Protein AF-U9T4Z1-F1 (afdb_monomer_lite)

Secondary structure (DSSP, 8-state):
-THHHHHHHHHHHHHHH-TTSSPP-TTTGGG-HHHHHHTT---HHHHHHHHHHH--HHHHHHHHHHHHHHHHHHIIIIIHHHHHHHHHHHHHHTT--HHHHHHHHHHHHHHHHHHHHTT-------------------

Structure (mmCIF, N/CA/C/O backbone):
data_AF-U9T4Z1-F1
#
_entry.id   AF-U9T4Z1-F1
#
loop_
_atom_site.group_PDB
_atom_site.id
_atom_site.type_symbol
_atom_site.label_atom_id
_atom_site.label_alt_id
_atom_site.label_comp_id
_atom_site.label_asym_id
_atom_site.label_entity_id
_atom_site.label_seq_id
_atom_site.pdbx_PDB_ins_code
_atom_site.Cartn_x
_atom_site.Cartn_y
_atom_site.Cartn_z
_atom_site.occupancy
_atom_site.B_iso_or_equiv
_atom_site.auth_seq_id
_atom_site.auth_comp_id
_atom_site.auth_asym_id
_atom_site.auth_atom_id
_atom_site.pdbx_PDB_model_num
ATOM 1 N N . MET A 1 1 ? -3.291 3.513 -35.551 1.00 51.69 1 MET A N 1
ATOM 2 C CA . MET A 1 1 ? -3.258 4.066 -34.171 1.00 51.69 1 MET A CA 1
ATOM 3 C C . MET A 1 1 ? -2.755 3.012 -33.168 1.00 51.69 1 MET A C 1
ATOM 5 O O . MET A 1 1 ? -3.317 2.828 -32.093 1.00 51.69 1 MET A O 1
ATOM 9 N N . ASP A 1 2 ? -1.681 2.295 -33.492 1.00 58.81 2 ASP A N 1
ATOM 10 C CA . ASP A 1 2 ? -1.652 0.857 -33.157 1.00 58.81 2 ASP A CA 1
ATOM 11 C C . ASP A 1 2 ? -0.730 0.538 -31.968 1.00 58.81 2 ASP A C 1
ATOM 13 O O . ASP A 1 2 ? -0.949 -0.421 -31.227 1.00 58.81 2 ASP A O 1
ATOM 17 N N . ASN A 1 3 ? 0.219 1.439 -31.690 1.00 61.00 3 ASN A N 1
ATOM 18 C CA . ASN A 1 3 ? 1.146 1.357 -30.559 1.00 61.00 3 ASN A CA 1
ATOM 19 C C . ASN A 1 3 ? 0.438 1.309 -29.190 1.00 61.00 3 ASN A C 1
ATOM 21 O O . ASN A 1 3 ? 0.958 0.692 -28.266 1.00 61.00 3 ASN A O 1
ATOM 25 N N . SER A 1 4 ? -0.748 1.922 -29.055 1.00 63.00 4 SER A N 1
ATOM 26 C CA . SER A 1 4 ? -1.521 1.938 -27.796 1.00 63.00 4 SER A CA 1
ATOM 27 C C . SER A 1 4 ? -2.205 0.595 -27.494 1.00 63.00 4 SER A C 1
ATOM 29 O O . SER A 1 4 ? -2.315 0.180 -26.341 1.00 63.00 4 SER A O 1
ATOM 31 N N . LEU A 1 5 ? -2.627 -0.135 -28.533 1.00 66.81 5 LEU A N 1
ATOM 32 C CA . LEU A 1 5 ? -3.163 -1.491 -28.377 1.00 66.81 5 LEU A CA 1
ATOM 33 C C . LEU A 1 5 ? -2.042 -2.495 -28.091 1.00 66.81 5 LEU A C 1
ATOM 35 O O . LEU A 1 5 ? -2.214 -3.391 -27.266 1.00 66.81 5 LEU A O 1
ATOM 39 N N . HIS A 1 6 ? -0.878 -2.316 -28.720 1.00 73.25 6 HIS A N 1
ATOM 40 C CA . HIS A 1 6 ? 0.282 -3.171 -28.490 1.00 73.25 6 HIS A CA 1
ATOM 41 C C . HIS A 1 6 ? 0.860 -3.013 -27.071 1.00 73.25 6 HIS A C 1
ATOM 43 O O . HIS A 1 6 ? 1.122 -4.014 -26.404 1.00 73.25 6 HIS A O 1
ATOM 49 N N . SER A 1 7 ? 0.983 -1.781 -26.560 1.00 71.44 7 SER A N 1
ATOM 50 C CA . SER A 1 7 ? 1.410 -1.541 -25.173 1.00 71.44 7 SER A CA 1
ATOM 51 C C . SER A 1 7 ? 0.390 -2.061 -24.152 1.00 71.44 7 SER A C 1
ATOM 53 O O . SER A 1 7 ? 0.782 -2.681 -23.168 1.00 71.44 7 SER A O 1
ATOM 55 N N . SER A 1 8 ? -0.912 -1.900 -24.414 1.00 76.44 8 SER A N 1
ATOM 56 C CA . SER A 1 8 ? -2.000 -2.491 -23.618 1.00 76.44 8 SER A CA 1
ATOM 57 C C . SER A 1 8 ? -1.893 -4.021 -23.515 1.00 76.44 8 SER A C 1
ATOM 59 O O . SER A 1 8 ? -1.989 -4.578 -22.420 1.00 76.44 8 SER A O 1
ATOM 61 N N . LEU A 1 9 ? -1.623 -4.706 -24.633 1.00 78.94 9 LEU A N 1
ATOM 62 C CA . LEU A 1 9 ? -1.412 -6.158 -24.666 1.00 78.94 9 LEU A CA 1
ATOM 63 C C . LEU A 1 9 ? -0.146 -6.591 -23.915 1.00 78.94 9 LEU A C 1
ATOM 65 O O . LEU 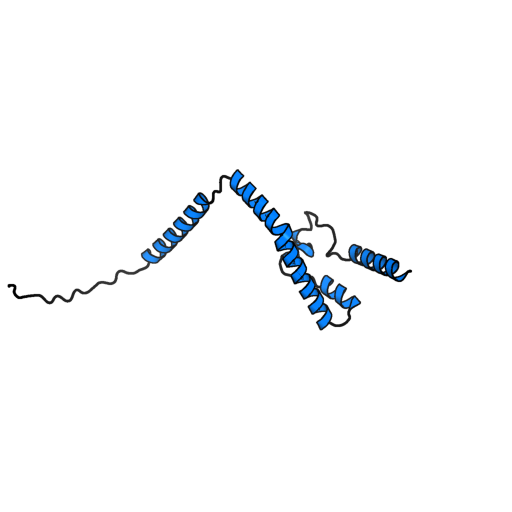A 1 9 ? -0.203 -7.555 -23.155 1.00 78.94 9 LEU A O 1
ATOM 69 N N . LEU A 1 10 ? 0.968 -5.870 -24.073 1.00 79.31 10 LEU A N 1
ATOM 70 C CA . LEU A 1 10 ? 2.202 -6.127 -23.319 1.00 79.31 10 LEU A CA 1
ATOM 71 C C . LEU A 1 10 ? 1.999 -5.958 -21.808 1.00 79.31 10 LEU A C 1
ATOM 73 O O . LEU A 1 10 ? 2.443 -6.806 -21.038 1.00 79.31 10 LEU A O 1
ATOM 77 N N . VAL A 1 11 ? 1.288 -4.910 -21.382 1.00 77.31 11 VAL A N 1
ATOM 78 C CA . VAL A 1 11 ? 0.970 -4.671 -19.965 1.00 77.31 11 VAL A CA 1
ATOM 79 C C . VAL A 1 11 ? 0.067 -5.773 -19.408 1.00 77.31 11 VAL A C 1
ATOM 81 O O . VAL A 1 11 ? 0.357 -6.288 -18.333 1.00 77.31 11 VAL A O 1
ATOM 84 N N . LYS A 1 12 ? -0.977 -6.199 -20.134 1.00 79.50 12 LYS A N 1
ATOM 85 C CA . LYS A 1 12 ? -1.820 -7.336 -19.717 1.00 79.50 12 LYS A CA 1
ATOM 86 C C . LYS A 1 12 ? -1.029 -8.639 -19.603 1.00 79.50 12 LYS A C 1
ATOM 88 O O . LYS A 1 12 ? -1.092 -9.292 -18.569 1.00 79.50 12 LYS A O 1
ATOM 93 N N . SER A 1 13 ? -0.242 -8.968 -20.628 1.00 78.88 13 SER A N 1
ATOM 94 C CA . SER A 1 13 ? 0.599 -10.170 -20.647 1.00 78.88 13 SER A CA 1
ATOM 95 C C . SER A 1 13 ? 1.602 -10.184 -19.488 1.00 78.88 13 SER A C 1
ATOM 97 O O . SER A 1 13 ? 1.782 -11.215 -18.842 1.00 78.88 13 SER A O 1
ATOM 99 N N . ALA A 1 14 ? 2.198 -9.031 -19.160 1.00 73.12 14 ALA A N 1
ATOM 100 C CA . ALA A 1 14 ? 3.040 -8.892 -17.978 1.00 73.12 14 ALA A CA 1
ATOM 101 C C . ALA A 1 14 ? 2.240 -9.127 -16.684 1.00 73.12 14 ALA A C 1
ATOM 103 O O . ALA A 1 14 ? 2.646 -9.952 -15.871 1.00 73.12 14 ALA A O 1
ATOM 104 N N . ILE A 1 15 ? 1.090 -8.465 -16.503 1.00 75.44 15 ILE A N 1
ATOM 105 C CA . ILE A 1 15 ? 0.245 -8.627 -15.304 1.00 75.44 15 ILE A CA 1
ATOM 106 C C . ILE A 1 15 ? -0.109 -10.101 -15.050 1.00 75.44 15 ILE A C 1
ATOM 108 O O . ILE A 1 15 ? -0.056 -10.542 -13.906 1.00 75.44 15 ILE A O 1
ATOM 112 N N . GLU A 1 16 ? -0.409 -10.865 -16.102 1.00 77.00 16 GLU A N 1
ATOM 113 C CA . GLU A 1 16 ? -0.744 -12.293 -16.008 1.00 77.00 16 GLU A CA 1
ATOM 114 C C . GLU A 1 16 ? 0.471 -13.198 -15.720 1.00 77.00 16 GLU A C 1
ATOM 116 O O . GLU A 1 16 ? 0.311 -14.241 -15.088 1.00 77.00 16 GLU A O 1
ATOM 121 N N . HIS A 1 17 ? 1.685 -12.812 -16.133 1.00 75.00 17 HIS A N 1
ATOM 122 C CA . HIS A 1 17 ? 2.908 -13.603 -15.914 1.00 75.00 17 HIS A CA 1
ATOM 123 C C . HIS A 1 17 ? 3.615 -13.328 -14.580 1.00 75.00 17 HIS A C 1
ATOM 125 O O . HIS A 1 17 ? 4.393 -14.167 -14.119 1.00 75.00 17 HIS A O 1
ATOM 131 N N . PHE A 1 18 ? 3.397 -12.172 -13.945 1.00 73.00 18 PHE A N 1
ATOM 132 C CA . PHE A 1 18 ? 4.072 -11.859 -12.686 1.00 73.00 18 PHE A CA 1
ATOM 133 C C . PHE A 1 18 ? 3.350 -12.454 -11.480 1.00 73.00 18 PHE A C 1
ATOM 135 O O . PHE A 1 18 ? 2.327 -11.946 -11.033 1.00 73.00 18 PHE A O 1
ATOM 142 N N . ASN A 1 19 ? 3.993 -13.444 -10.851 1.00 69.62 19 ASN A N 1
ATOM 143 C CA . ASN A 1 19 ? 3.596 -14.030 -9.562 1.00 69.62 19 ASN A CA 1
ATOM 144 C C . ASN A 1 19 ? 3.407 -12.998 -8.429 1.00 69.62 19 ASN A C 1
ATOM 146 O O . ASN A 1 19 ? 2.806 -13.316 -7.410 1.00 69.62 19 ASN A O 1
ATOM 150 N N . LEU A 1 20 ? 3.909 -11.768 -8.588 1.00 66.75 20 LEU A N 1
ATOM 151 C CA . LEU A 1 20 ? 3.642 -10.651 -7.681 1.00 66.75 20 LEU A CA 1
ATOM 152 C C . LEU A 1 20 ? 2.191 -10.150 -7.739 1.00 66.75 20 LEU A C 1
ATOM 154 O O . LEU A 1 20 ? 1.705 -9.596 -6.760 1.00 66.75 20 LEU A O 1
ATOM 158 N N . LEU A 1 21 ? 1.508 -10.327 -8.866 1.00 70.19 21 LEU A N 1
ATOM 159 C CA . LEU A 1 21 ? 0.152 -9.837 -9.115 1.00 70.19 21 LEU A CA 1
ATOM 160 C C . LEU A 1 21 ? -0.887 -10.968 -9.133 1.00 70.19 21 LEU A C 1
ATOM 162 O O . LEU A 1 21 ? -2.052 -10.728 -9.448 1.00 70.19 21 LEU A O 1
ATOM 166 N N . SER A 1 22 ? -0.483 -12.192 -8.777 1.00 74.75 22 SER A N 1
ATOM 167 C CA . SER A 1 22 ? -1.405 -13.316 -8.646 1.00 74.75 22 SER A CA 1
ATOM 168 C C . SER A 1 22 ? -2.374 -13.119 -7.463 1.00 74.75 22 SER A C 1
ATOM 170 O O . SER A 1 22 ? -2.109 -12.326 -6.550 1.00 74.75 22 SER A O 1
ATOM 172 N N . PRO A 1 23 ? -3.539 -13.795 -7.469 1.00 72.00 23 PRO A N 1
ATOM 173 C CA . PRO A 1 23 ? -4.480 -13.721 -6.359 1.00 72.00 23 PRO A CA 1
ATOM 174 C C . PRO A 1 23 ? -3.897 -14.329 -5.077 1.00 72.00 23 PRO A C 1
ATOM 176 O O . PRO A 1 23 ? -3.431 -15.471 -5.071 1.00 72.00 23 PRO A O 1
ATOM 179 N N . ILE A 1 24 ? -4.010 -13.592 -3.969 1.00 71.81 24 ILE A N 1
ATOM 180 C CA . ILE A 1 24 ? -3.676 -14.104 -2.636 1.00 71.81 24 ILE A CA 1
ATOM 181 C C . ILE A 1 24 ? -4.741 -15.128 -2.231 1.00 71.81 24 ILE A C 1
ATOM 183 O O . ILE A 1 24 ? -5.934 -14.819 -2.215 1.00 71.81 24 ILE A O 1
ATOM 187 N N . LEU A 1 25 ? -4.302 -16.331 -1.873 1.00 75.50 25 LEU A N 1
ATOM 188 C CA . LEU A 1 25 ? -5.135 -17.449 -1.447 1.00 75.50 25 LEU A CA 1
ATOM 189 C C . LEU A 1 25 ? -4.680 -17.901 -0.044 1.00 75.50 25 LEU A C 1
ATOM 191 O O . LEU A 1 25 ? -3.520 -17.729 0.332 1.00 75.50 25 LEU A O 1
ATOM 195 N N . GLU A 1 26 ? -5.572 -18.454 0.782 1.00 68.75 26 GLU A N 1
ATOM 196 C CA . GLU A 1 26 ? -5.259 -18.707 2.206 1.00 68.75 26 GLU A CA 1
ATOM 197 C C . GLU A 1 26 ? -4.035 -19.620 2.412 1.00 68.75 26 GLU A C 1
ATOM 199 O O . GLU A 1 26 ? -3.264 -19.445 3.355 1.00 68.75 26 GLU A O 1
ATOM 204 N N . ASN A 1 27 ? -3.816 -20.549 1.481 1.00 71.44 27 ASN A N 1
ATOM 205 C CA . ASN A 1 27 ? -2.714 -21.508 1.464 1.00 71.44 27 ASN A CA 1
ATOM 206 C C . ASN A 1 27 ? -1.367 -20.945 0.964 1.00 71.44 27 ASN A C 1
ATOM 208 O O . ASN A 1 27 ? -0.342 -21.570 1.231 1.00 71.44 27 ASN A O 1
ATOM 212 N N . ASN A 1 28 ? -1.331 -19.792 0.283 1.00 65.38 28 ASN A N 1
ATOM 213 C CA . ASN A 1 28 ? -0.084 -19.130 -0.138 1.00 65.38 28 ASN A CA 1
ATOM 214 C C . ASN A 1 28 ? 0.169 -17.777 0.557 1.00 65.38 28 ASN A C 1
ATOM 216 O O . ASN A 1 28 ? 1.215 -17.176 0.339 1.00 65.38 28 ASN A O 1
ATOM 220 N N . SER A 1 29 ? -0.731 -17.326 1.440 1.00 67.75 29 SER A N 1
ATOM 221 C CA . SER A 1 29 ? -0.685 -16.012 2.104 1.00 67.75 29 SER A CA 1
ATOM 222 C C . SER A 1 29 ? 0.700 -15.617 2.650 1.00 67.75 29 SER A C 1
ATOM 224 O O . SER A 1 29 ? 1.207 -14.556 2.305 1.00 67.75 29 SER A O 1
ATOM 226 N N . HIS A 1 30 ? 1.370 -16.488 3.417 1.00 66.06 30 HIS A N 1
ATOM 227 C CA . HIS A 1 30 ? 2.670 -16.190 4.048 1.00 66.06 30 HIS A CA 1
ATOM 228 C C . HIS A 1 30 ? 3.882 -16.233 3.099 1.00 66.06 30 HIS A C 1
ATOM 230 O O . HIS A 1 30 ? 4.951 -15.733 3.442 1.00 66.06 30 HIS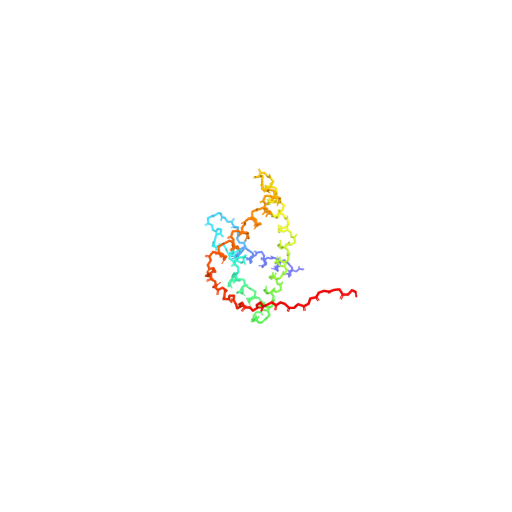 A O 1
ATOM 236 N N . THR A 1 31 ? 3.743 -16.859 1.929 1.00 68.19 31 THR A N 1
ATOM 237 C CA . THR A 1 31 ? 4.795 -16.955 0.901 1.00 68.19 31 THR A CA 1
ATOM 238 C C . THR A 1 31 ? 4.498 -16.079 -0.314 1.00 68.19 31 THR A C 1
ATOM 240 O O . THR A 1 31 ? 5.323 -15.986 -1.221 1.00 68.19 31 THR A O 1
ATOM 243 N N . HIS A 1 32 ? 3.339 -15.414 -0.336 1.00 75.12 32 HIS A N 1
ATOM 244 C CA . HIS A 1 32 ? 2.914 -14.571 -1.440 1.00 75.12 32 HIS A CA 1
ATOM 245 C C . HIS A 1 32 ? 3.885 -13.397 -1.623 1.00 75.12 32 HIS A C 1
ATOM 247 O O . HIS A 1 32 ? 4.188 -12.713 -0.639 1.00 75.12 32 HIS A O 1
ATOM 253 N N . PRO A 1 33 ? 4.331 -13.064 -2.848 1.00 67.88 33 PRO A N 1
ATOM 254 C CA . PRO A 1 33 ? 5.291 -11.977 -3.027 1.00 67.88 33 PRO A CA 1
ATOM 255 C C . PRO A 1 33 ? 4.767 -10.619 -2.529 1.00 67.88 33 PRO A C 1
ATOM 257 O O . PRO A 1 33 ? 5.545 -9.830 -2.010 1.00 67.88 33 PRO A O 1
ATOM 260 N N . VAL A 1 34 ? 3.448 -10.371 -2.579 1.00 70.50 34 VAL A N 1
ATOM 261 C CA . VAL A 1 34 ? 2.810 -9.182 -1.957 1.00 70.50 34 VAL A CA 1
ATOM 262 C C . VAL A 1 34 ? 2.923 -9.184 -0.429 1.00 70.50 34 VAL A C 1
ATOM 264 O O . VAL A 1 34 ? 3.161 -8.137 0.165 1.00 70.50 34 VAL A O 1
ATOM 267 N N . TYR A 1 35 ? 2.770 -10.340 0.222 1.00 71.81 35 TYR A N 1
ATOM 268 C CA . TYR A 1 35 ? 2.938 -10.448 1.672 1.00 71.81 35 TYR A CA 1
ATOM 269 C C . TYR A 1 35 ? 4.389 -10.154 2.061 1.00 71.81 35 TYR A C 1
ATOM 271 O O . TYR A 1 35 ? 4.629 -9.344 2.951 1.00 71.81 35 TYR A O 1
ATOM 279 N N . LEU A 1 36 ? 5.352 -10.717 1.323 1.00 70.19 36 LEU A N 1
ATOM 280 C CA . LEU A 1 36 ? 6.780 -10.432 1.495 1.00 70.19 36 LEU A CA 1
ATOM 281 C C . LEU A 1 36 ? 7.119 -8.953 1.220 1.00 70.19 36 LEU A C 1
ATOM 283 O O . LEU A 1 36 ? 7.914 -8.370 1.954 1.00 70.19 36 LEU A O 1
ATOM 287 N N . PHE A 1 37 ? 6.459 -8.322 0.242 1.00 68.06 37 PHE A N 1
ATOM 288 C CA . PHE A 1 37 ? 6.586 -6.890 -0.065 1.00 68.06 37 PHE A CA 1
ATOM 289 C C . PHE A 1 37 ? 6.118 -6.001 1.091 1.00 68.06 37 PHE A C 1
ATOM 291 O O . PHE A 1 37 ? 6.829 -5.084 1.500 1.00 68.06 37 PHE A O 1
ATOM 298 N N . ILE A 1 38 ? 4.963 -6.320 1.683 1.00 67.50 38 ILE A N 1
ATOM 299 C CA . ILE A 1 38 ? 4.452 -5.654 2.892 1.00 67.50 38 ILE A CA 1
ATOM 300 C C . ILE A 1 38 ? 5.372 -5.930 4.099 1.00 67.50 38 ILE A C 1
ATOM 302 O O . ILE A 1 38 ? 5.577 -5.050 4.935 1.00 67.50 38 ILE A O 1
ATOM 306 N N . HIS A 1 39 ? 5.975 -7.120 4.170 1.00 63.00 39 HIS A N 1
ATOM 307 C CA . HIS A 1 39 ? 6.903 -7.549 5.223 1.00 63.00 39 HIS A CA 1
ATOM 308 C C . HIS A 1 39 ? 8.396 -7.230 4.957 1.00 63.00 39 HIS A C 1
ATOM 310 O O . HIS A 1 39 ? 9.258 -7.813 5.611 1.00 63.00 39 HIS A O 1
ATOM 316 N N . GLN A 1 40 ? 8.698 -6.226 4.117 1.00 56.88 40 GLN A N 1
ATOM 317 C CA . GLN A 1 40 ? 10.024 -5.592 3.909 1.00 56.88 40 GLN A CA 1
ATOM 318 C C . GLN A 1 40 ? 10.996 -6.240 2.896 1.00 56.88 40 GLN A C 1
ATOM 320 O O . GLN A 1 40 ? 12.160 -5.843 2.840 1.00 56.88 40 GLN A O 1
ATOM 325 N N . LEU A 1 41 ? 10.554 -7.162 2.038 1.00 57.81 41 LEU A N 1
ATOM 326 C CA . LEU A 1 41 ? 11.353 -7.641 0.900 1.00 57.81 41 LEU A CA 1
ATOM 327 C C . LEU A 1 41 ? 10.858 -7.023 -0.409 1.00 57.81 41 LEU A C 1
ATOM 329 O O . LEU A 1 41 ? 9.763 -7.337 -0.861 1.00 57.81 41 LEU A O 1
ATOM 333 N N . ILE A 1 42 ? 11.686 -6.213 -1.078 1.00 66.12 42 ILE A N 1
ATOM 334 C CA . ILE A 1 42 ? 11.475 -5.913 -2.504 1.00 66.12 42 ILE A CA 1
ATOM 335 C C . ILE A 1 42 ? 11.697 -7.235 -3.257 1.00 66.12 42 ILE A C 1
ATOM 337 O O . ILE A 1 42 ? 12.827 -7.728 -3.246 1.00 66.12 42 ILE A O 1
ATOM 341 N N . PRO A 1 43 ? 10.674 -7.850 -3.883 1.00 68.75 43 PRO A N 1
ATOM 342 C CA . PRO A 1 43 ? 10.867 -9.113 -4.572 1.00 68.75 43 PRO A CA 1
ATOM 343 C C . PRO A 1 43 ? 11.797 -8.892 -5.763 1.00 68.75 43 PRO A C 1
ATOM 345 O O . PRO A 1 43 ? 11.600 -7.972 -6.563 1.00 68.75 43 PRO A O 1
ATOM 348 N N . GLN A 1 44 ? 12.795 -9.766 -5.896 1.00 73.38 44 GLN A N 1
ATOM 349 C CA . GLN A 1 44 ? 13.766 -9.733 -6.991 1.00 73.38 44 GLN A CA 1
ATOM 350 C C . GLN A 1 44 ? 13.073 -9.741 -8.368 1.00 73.38 44 GLN A C 1
ATOM 352 O O . GLN A 1 44 ? 13.574 -9.144 -9.317 1.00 73.38 44 GLN A O 1
ATOM 357 N N . ASP A 1 45 ? 11.880 -10.332 -8.461 1.00 71.50 45 ASP A N 1
ATOM 358 C CA . ASP A 1 45 ? 11.049 -10.351 -9.667 1.00 71.50 45 ASP A CA 1
ATOM 359 C C . ASP A 1 45 ? 10.576 -8.954 -10.103 1.00 71.50 45 ASP A C 1
ATOM 361 O O . ASP A 1 45 ? 10.580 -8.661 -11.296 1.00 71.50 45 ASP A O 1
ATOM 365 N N . LEU A 1 46 ? 10.239 -8.059 -9.162 1.00 75.56 46 LEU A N 1
ATOM 366 C CA . LEU A 1 46 ? 9.880 -6.666 -9.471 1.00 75.56 46 LEU A CA 1
ATOM 367 C C . LEU A 1 46 ? 11.091 -5.895 -10.009 1.00 75.56 46 LEU A C 1
ATOM 369 O O . LEU A 1 46 ? 10.964 -5.108 -10.950 1.00 75.56 46 LEU A O 1
ATOM 373 N N . TYR A 1 47 ? 12.271 -6.155 -9.438 1.00 83.19 47 TYR A N 1
ATOM 374 C CA . TYR A 1 47 ? 13.525 -5.602 -9.940 1.00 83.19 47 TYR A CA 1
ATOM 375 C C . TYR A 1 47 ? 13.819 -6.083 -11.362 1.00 83.19 47 TYR A C 1
ATOM 377 O O . TYR A 1 47 ? 14.046 -5.271 -12.256 1.00 83.19 47 TYR A O 1
ATOM 385 N N . ASN A 1 48 ? 13.758 -7.397 -11.582 1.00 80.38 48 ASN A N 1
ATOM 386 C CA . ASN A 1 48 ? 14.019 -8.027 -12.873 1.00 80.38 48 ASN A CA 1
ATOM 387 C C . ASN A 1 48 ? 13.026 -7.556 -13.951 1.00 80.38 48 ASN A C 1
ATOM 389 O O . ASN A 1 48 ? 13.437 -7.305 -15.083 1.00 80.38 48 ASN A O 1
ATOM 393 N N . LEU A 1 49 ? 11.750 -7.369 -13.593 1.00 82.06 49 LEU A N 1
ATOM 394 C CA . LEU A 1 49 ? 10.718 -6.798 -14.458 1.00 82.06 49 LEU A CA 1
ATOM 395 C C . LEU A 1 49 ? 11.064 -5.376 -14.907 1.00 82.06 49 LEU A C 1
ATOM 397 O O . LEU A 1 49 ? 11.148 -5.098 -16.096 1.00 82.06 49 LEU A O 1
ATOM 401 N N . ILE A 1 50 ? 11.275 -4.452 -13.972 1.00 82.12 50 ILE A N 1
ATOM 402 C CA . ILE A 1 50 ? 11.517 -3.049 -14.341 1.00 82.12 50 ILE A CA 1
ATOM 403 C C . ILE A 1 50 ? 12.871 -2.925 -15.062 1.00 82.12 50 ILE A C 1
ATOM 405 O O . ILE A 1 50 ? 13.006 -2.158 -16.019 1.00 82.12 50 ILE A O 1
ATOM 409 N N . ARG A 1 51 ? 13.849 -3.763 -14.696 1.00 83.88 51 ARG A N 1
ATOM 410 C CA . ARG A 1 51 ? 15.135 -3.868 -15.388 1.00 83.88 51 ARG A CA 1
ATOM 411 C C . ARG A 1 51 ? 15.013 -4.356 -16.832 1.00 83.88 51 ARG A C 1
ATOM 413 O O . ARG A 1 51 ? 15.762 -3.847 -17.663 1.00 83.88 51 ARG A O 1
ATOM 420 N N . SER A 1 52 ? 14.101 -5.278 -17.152 1.00 85.12 52 SER A N 1
ATOM 421 C CA . SER A 1 52 ? 13.928 -5.778 -18.528 1.00 85.12 52 SER A CA 1
ATOM 422 C C . SER A 1 52 ? 13.394 -4.715 -19.496 1.00 85.12 52 SER A C 1
ATOM 424 O O . SER A 1 52 ? 13.620 -4.821 -20.699 1.00 85.12 52 SER A O 1
ATOM 426 N N . PHE A 1 53 ? 12.755 -3.659 -18.981 1.00 82.19 53 PHE A N 1
ATOM 427 C CA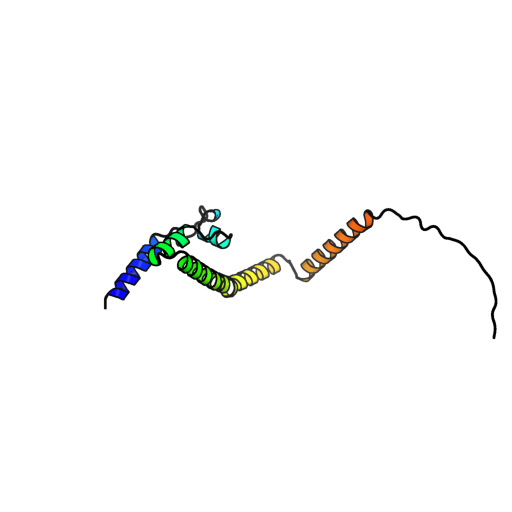 . PHE A 1 53 ? 12.323 -2.505 -19.772 1.00 82.19 53 PHE A CA 1
ATOM 428 C C . PHE A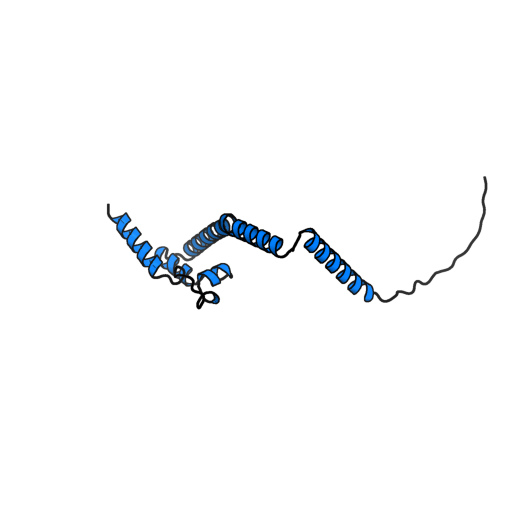 1 53 ? 13.346 -1.362 -19.817 1.00 82.19 53 PHE A C 1
ATOM 430 O O . PHE A 1 53 ? 13.388 -0.618 -20.794 1.00 82.19 53 PHE A O 1
ATOM 437 N N . ILE A 1 54 ? 14.147 -1.184 -18.760 1.00 82.31 54 ILE A N 1
ATOM 438 C CA . ILE A 1 54 ? 14.940 0.043 -18.551 1.00 82.31 54 ILE A CA 1
ATOM 439 C C . ILE A 1 54 ? 16.451 -0.178 -18.716 1.00 82.31 54 ILE A C 1
ATOM 441 O O . ILE A 1 54 ? 17.181 0.782 -18.959 1.00 82.31 54 ILE A O 1
ATOM 445 N N . PHE A 1 55 ? 16.938 -1.419 -18.592 1.00 81.88 55 PHE A N 1
ATOM 446 C CA . PHE A 1 55 ? 18.340 -1.861 -18.737 1.00 81.88 55 PHE A CA 1
ATOM 447 C C . PHE A 1 55 ? 19.401 -1.140 -17.871 1.00 81.88 55 PHE A C 1
ATOM 449 O O . PHE A 1 55 ? 20.544 -1.587 -17.786 1.00 81.88 55 PHE A O 1
ATOM 456 N N . ASN A 1 56 ? 19.039 -0.089 -17.134 1.00 88.56 56 ASN A N 1
ATOM 457 C CA . ASN A 1 56 ? 19.911 0.695 -16.263 1.00 88.56 56 ASN A CA 1
ATOM 458 C C . ASN A 1 56 ? 19.520 0.498 -14.791 1.00 88.56 56 ASN A C 1
ATOM 460 O O . ASN A 1 56 ? 18.417 0.868 -14.383 1.00 88.56 56 ASN A O 1
ATOM 464 N N . ASP A 1 57 ? 20.431 -0.056 -13.987 1.00 85.44 57 ASP A N 1
ATOM 465 C CA . ASP A 1 57 ? 20.202 -0.378 -12.573 1.00 85.44 57 ASP A CA 1
ATOM 466 C C . ASP A 1 57 ? 19.840 0.857 -11.739 1.00 85.44 57 ASP A C 1
ATOM 468 O O . ASP A 1 57 ? 18.897 0.825 -10.953 1.00 85.44 57 ASP A O 1
ATOM 472 N N . LYS A 1 58 ? 20.521 1.992 -11.953 1.00 87.88 58 LYS A N 1
ATOM 473 C CA . LYS A 1 58 ? 20.282 3.225 -11.179 1.00 87.88 58 LYS A CA 1
ATOM 474 C C . LYS A 1 58 ? 18.880 3.784 -11.419 1.00 87.88 58 LYS A C 1
ATOM 476 O O . LYS A 1 58 ? 18.227 4.237 -10.481 1.00 87.88 58 LYS A O 1
ATOM 481 N N . VAL A 1 59 ? 18.415 3.740 -12.669 1.00 88.25 59 VAL A N 1
ATOM 482 C CA . VAL A 1 59 ? 17.071 4.205 -13.050 1.00 88.25 59 VAL A CA 1
ATOM 483 C C . VAL A 1 59 ? 16.004 3.212 -12.579 1.00 88.25 59 VAL A C 1
ATOM 485 O O . VAL A 1 59 ? 14.981 3.631 -12.046 1.00 88.25 59 VAL A O 1
ATOM 488 N N . THR A 1 60 ? 16.284 1.908 -12.679 1.00 87.00 60 THR A N 1
ATOM 489 C CA . THR A 1 60 ? 15.434 0.821 -12.159 1.00 87.00 60 THR A CA 1
ATOM 490 C C . THR A 1 60 ? 15.201 0.976 -10.652 1.00 87.00 60 THR A C 1
ATOM 492 O O . THR A 1 60 ? 14.055 1.064 -10.217 1.00 87.00 60 THR A O 1
ATOM 495 N N . CYS A 1 61 ? 16.273 1.101 -9.858 1.00 84.38 61 CYS A N 1
ATOM 496 C CA . CYS A 1 61 ? 16.194 1.331 -8.413 1.00 84.38 61 CYS A CA 1
ATOM 497 C C . CYS A 1 61 ? 15.391 2.588 -8.069 1.00 84.38 61 CYS A C 1
ATOM 499 O O . CYS A 1 61 ? 14.562 2.545 -7.163 1.00 84.38 61 CYS A O 1
ATOM 501 N N . LYS A 1 62 ? 15.610 3.696 -8.793 1.00 88.56 62 LYS A N 1
ATOM 502 C CA . LYS A 1 62 ? 14.874 4.942 -8.553 1.00 88.56 62 LYS A CA 1
ATOM 503 C C . LYS A 1 62 ? 13.370 4.760 -8.774 1.00 88.56 62 LYS A C 1
ATOM 505 O O . LYS A 1 62 ? 12.588 5.145 -7.919 1.00 88.56 62 LYS A O 1
ATOM 510 N N . ILE A 1 63 ? 12.967 4.133 -9.878 1.00 87.69 63 ILE A N 1
ATOM 511 C CA . ILE A 1 63 ? 11.546 3.927 -10.203 1.00 87.69 63 ILE A CA 1
ATOM 512 C C . ILE A 1 63 ? 10.870 2.983 -9.204 1.00 87.69 63 ILE A C 1
ATOM 514 O O . ILE A 1 63 ? 9.741 3.240 -8.798 1.00 87.69 63 ILE A O 1
ATOM 518 N N . ILE A 1 64 ? 11.567 1.934 -8.755 1.00 85.69 64 ILE A N 1
ATOM 519 C CA . ILE A 1 64 ? 11.083 1.047 -7.686 1.00 85.69 64 ILE A CA 1
ATOM 520 C C . ILE A 1 64 ? 10.893 1.819 -6.378 1.00 85.69 64 ILE A C 1
ATOM 522 O O . ILE A 1 64 ? 9.888 1.627 -5.699 1.00 85.69 64 ILE A O 1
ATOM 526 N N . TRP A 1 65 ? 11.834 2.701 -6.035 1.00 85.50 65 TRP A N 1
ATOM 527 C CA . TRP A 1 65 ? 11.773 3.522 -4.829 1.00 85.50 65 TRP A CA 1
ATOM 528 C C . TRP A 1 65 ? 10.633 4.548 -4.868 1.00 85.50 65 TRP A C 1
ATOM 530 O O . TRP A 1 65 ? 9.857 4.641 -3.918 1.00 85.50 65 TRP A O 1
ATOM 540 N N . ASP A 1 66 ? 10.487 5.265 -5.983 1.00 89.19 66 ASP A N 1
ATOM 541 C CA . ASP A 1 66 ? 9.415 6.243 -6.189 1.00 89.19 66 ASP A CA 1
ATOM 542 C C . ASP A 1 66 ? 8.035 5.543 -6.160 1.00 89.19 66 ASP A C 1
ATOM 544 O O . ASP A 1 66 ? 7.117 6.004 -5.478 1.00 89.19 66 ASP A O 1
ATOM 548 N N . PHE A 1 67 ? 7.909 4.368 -6.798 1.00 87.62 67 PHE A N 1
ATOM 549 C CA . PHE A 1 67 ? 6.717 3.512 -6.716 1.00 87.62 67 PHE A CA 1
ATOM 550 C C . PHE A 1 67 ? 6.412 3.067 -5.279 1.00 87.62 67 PHE A C 1
ATOM 552 O O . PHE A 1 67 ? 5.270 3.179 -4.836 1.00 87.62 67 PHE A O 1
ATOM 559 N N . LEU A 1 68 ? 7.420 2.591 -4.540 1.00 84.94 68 LEU A N 1
ATOM 560 C CA . LEU A 1 68 ? 7.287 2.170 -3.143 1.00 84.94 68 LEU A CA 1
ATOM 561 C C . LEU A 1 68 ? 6.786 3.302 -2.244 1.00 84.94 68 LEU A C 1
ATOM 563 O O . LEU A 1 68 ? 5.890 3.066 -1.434 1.00 84.94 68 LEU A O 1
ATOM 567 N N . LEU A 1 69 ? 7.314 4.522 -2.402 1.00 87.06 69 LEU A N 1
ATOM 568 C CA . LEU A 1 69 ? 6.853 5.691 -1.648 1.00 87.06 69 LEU A CA 1
ATOM 569 C C . LEU A 1 69 ? 5.373 5.984 -1.919 1.00 87.06 69 LEU A C 1
ATOM 571 O O . LEU A 1 69 ? 4.589 6.082 -0.975 1.00 87.06 69 LEU A O 1
ATOM 575 N N . SER A 1 70 ? 4.978 6.083 -3.193 1.00 87.75 70 SER A N 1
ATOM 576 C CA . SER A 1 70 ? 3.585 6.364 -3.565 1.00 87.75 70 SER A CA 1
ATOM 577 C C . SER A 1 70 ? 2.628 5.247 -3.136 1.00 87.75 70 SER A C 1
ATOM 579 O O . SER A 1 70 ? 1.534 5.523 -2.644 1.00 87.75 70 SER A O 1
ATOM 581 N N . PHE A 1 71 ? 3.033 3.983 -3.272 1.00 85.00 71 PHE A N 1
ATOM 582 C CA . PHE A 1 71 ? 2.247 2.828 -2.839 1.00 85.00 71 PHE A CA 1
ATOM 583 C C . PHE A 1 71 ? 2.054 2.810 -1.317 1.00 85.00 71 PHE A C 1
ATOM 585 O O . PHE A 1 71 ? 0.932 2.654 -0.832 1.00 85.00 71 PHE A O 1
ATOM 592 N N . HIS A 1 72 ? 3.128 3.044 -0.557 1.00 84.88 72 HIS A N 1
ATOM 593 C CA . HIS A 1 72 ? 3.083 3.163 0.898 1.00 84.88 72 HIS A CA 1
ATOM 594 C C . HIS A 1 72 ? 2.162 4.310 1.340 1.00 84.88 72 HIS A C 1
ATOM 596 O O . HIS A 1 72 ? 1.313 4.118 2.212 1.00 84.88 72 HIS A O 1
ATOM 602 N N . GLU A 1 73 ? 2.267 5.487 0.717 1.00 86.56 73 GLU A N 1
ATOM 603 C CA . GLU A 1 73 ? 1.371 6.612 0.992 1.00 86.56 73 GLU A CA 1
ATOM 604 C C . GLU A 1 73 ? -0.101 6.250 0.733 1.00 86.56 73 GLU A C 1
ATOM 606 O O . GLU A 1 73 ? -0.952 6.496 1.591 1.00 86.56 73 GLU A O 1
ATOM 611 N N . GLN A 1 74 ? -0.417 5.593 -0.388 1.00 84.75 74 GLN A N 1
ATOM 612 C CA . GLN A 1 74 ? -1.790 5.170 -0.681 1.00 84.75 74 GLN A CA 1
ATOM 613 C C . GLN A 1 74 ? -2.329 4.129 0.312 1.00 84.75 74 GLN A C 1
ATOM 615 O O . GLN A 1 74 ? -3.492 4.229 0.715 1.00 84.75 74 GLN A O 1
ATOM 620 N N . ILE A 1 75 ? -1.506 3.181 0.778 1.00 84.94 75 ILE A N 1
ATOM 621 C CA . ILE A 1 75 ? -1.882 2.269 1.873 1.00 84.94 75 ILE A CA 1
ATOM 622 C C . ILE A 1 75 ? -2.228 3.077 3.132 1.00 84.94 75 ILE A C 1
ATOM 624 O O . ILE A 1 75 ? -3.290 2.873 3.730 1.00 84.94 75 ILE A O 1
ATOM 628 N N . TYR A 1 76 ? -1.368 4.018 3.524 1.00 84.69 76 TYR A N 1
ATOM 629 C CA . TYR A 1 76 ? -1.562 4.822 4.732 1.00 84.69 76 TYR A CA 1
ATOM 630 C C . TYR A 1 76 ? -2.756 5.780 4.652 1.00 84.69 76 TYR A C 1
ATOM 632 O O . TYR A 1 76 ? -3.405 6.017 5.670 1.00 84.69 76 TYR A O 1
ATOM 640 N N . GLN A 1 77 ? -3.096 6.295 3.469 1.00 87.00 77 GLN A N 1
ATOM 641 C CA . GLN A 1 77 ? -4.257 7.171 3.302 1.00 87.00 77 GLN A CA 1
ATOM 642 C C . GLN A 1 77 ? -5.577 6.405 3.124 1.00 87.00 77 GLN A C 1
ATOM 644 O O . GLN A 1 77 ? -6.595 6.824 3.670 1.00 87.00 77 GLN A O 1
ATOM 649 N N . GLN A 1 78 ? -5.605 5.286 2.389 1.00 84.69 78 GLN A N 1
ATOM 650 C CA . GLN A 1 78 ? -6.868 4.615 2.037 1.00 84.69 78 GLN A CA 1
ATOM 651 C C . GLN A 1 78 ? -7.171 3.339 2.821 1.00 84.69 78 GLN A C 1
ATOM 653 O O . GLN A 1 78 ? -8.345 3.016 3.030 1.00 84.69 78 GLN A O 1
ATOM 658 N N . ILE A 1 79 ? -6.147 2.586 3.220 1.00 81.88 79 ILE A N 1
ATOM 659 C CA . ILE A 1 79 ? -6.306 1.277 3.864 1.00 81.88 79 ILE A CA 1
ATOM 660 C C . ILE A 1 79 ? -6.204 1.435 5.381 1.00 81.88 79 ILE A C 1
ATOM 662 O O . ILE A 1 79 ? -7.102 1.004 6.109 1.00 81.88 79 ILE A O 1
ATOM 666 N N . TRP A 1 80 ? -5.175 2.132 5.865 1.00 87.25 80 TRP A N 1
ATOM 667 C CA . TRP A 1 80 ? -4.936 2.315 7.298 1.00 87.25 80 TRP A CA 1
ATOM 668 C C . TRP A 1 80 ? -6.131 2.920 8.067 1.00 87.25 80 TRP A C 1
ATOM 670 O O . TRP A 1 80 ? -6.480 2.372 9.116 1.00 87.25 80 TRP A O 1
ATOM 680 N N . PRO A 1 81 ? -6.863 3.949 7.578 1.00 90.25 81 PRO A N 1
ATOM 681 C CA . PRO A 1 81 ? -8.012 4.493 8.310 1.00 90.25 81 PRO A CA 1
ATOM 682 C C . PRO A 1 81 ? -9.196 3.522 8.394 1.00 90.25 81 PRO A C 1
ATOM 684 O O . PRO A 1 81 ? -9.913 3.511 9.400 1.00 90.25 81 PRO A O 1
ATOM 687 N N . LYS A 1 82 ? -9.381 2.665 7.377 1.00 89.69 82 LYS A N 1
ATOM 688 C CA . LYS A 1 82 ? -10.396 1.598 7.385 1.00 89.69 82 LYS A CA 1
ATOM 689 C C . LYS A 1 82 ? -10.054 0.554 8.449 1.00 89.69 82 LYS A C 1
ATOM 691 O O . LYS A 1 82 ? -10.908 0.243 9.278 1.00 89.69 82 LYS A O 1
ATOM 696 N N . TYR A 1 83 ? -8.798 0.102 8.505 1.00 87.06 83 TYR A N 1
ATOM 697 C CA . TYR A 1 83 ? -8.324 -0.819 9.547 1.00 87.06 83 TYR A CA 1
ATOM 698 C C . TYR A 1 83 ? -8.418 -0.213 10.953 1.00 87.06 83 TYR A C 1
ATOM 700 O O . TYR A 1 83 ? -8.954 -0.855 11.852 1.00 87.06 83 TYR A O 1
ATOM 708 N N . CYS A 1 84 ? -7.996 1.040 11.148 1.00 86.75 84 CYS A N 1
ATOM 709 C CA . CYS A 1 84 ? -8.153 1.753 12.420 1.00 86.75 84 CYS A CA 1
ATOM 710 C C . CYS A 1 84 ? -9.624 1.863 12.863 1.00 86.75 84 CYS A C 1
ATOM 712 O O . CYS A 1 84 ? -9.922 1.740 14.052 1.00 86.75 84 CYS A O 1
ATOM 714 N N . SER A 1 85 ? -10.553 2.064 11.924 1.00 89.56 85 SER A N 1
ATOM 715 C CA . SER A 1 85 ? -11.995 2.124 12.208 1.00 89.56 85 SER A CA 1
ATOM 716 C C . SER A 1 85 ? -12.573 0.751 12.565 1.00 89.56 85 SER A C 1
ATOM 718 O O . SER A 1 85 ? -13.335 0.630 13.530 1.00 89.56 85 SER A O 1
ATOM 720 N N . LEU A 1 86 ? -12.167 -0.297 11.841 1.00 90.44 86 LEU A N 1
ATOM 721 C CA . LEU A 1 86 ? -12.548 -1.682 12.122 1.00 90.44 86 LEU A CA 1
ATOM 722 C C . LEU A 1 86 ? -12.029 -2.125 13.499 1.00 90.44 86 LEU A C 1
ATOM 724 O O . LEU A 1 86 ? -12.795 -2.647 14.307 1.00 90.44 86 LEU A O 1
ATOM 728 N N . LEU A 1 87 ? -10.758 -1.835 13.798 1.00 88.81 87 LEU A N 1
ATOM 729 C CA . LEU A 1 87 ? -10.130 -2.097 15.091 1.00 88.81 87 LEU A CA 1
ATOM 730 C C . LEU A 1 87 ? -10.861 -1.359 16.217 1.00 88.81 87 LEU A C 1
ATOM 732 O O . LEU A 1 87 ? -11.202 -1.973 17.221 1.00 88.81 87 LEU A O 1
ATOM 736 N N . ARG A 1 88 ? -11.186 -0.072 16.040 1.00 87.69 88 ARG A N 1
ATOM 737 C CA . ARG A 1 88 ? -11.955 0.708 17.026 1.00 87.69 88 ARG A CA 1
ATOM 738 C C . ARG A 1 88 ? -13.352 0.120 17.269 1.00 87.69 88 ARG A C 1
ATOM 740 O O . ARG A 1 88 ? -13.790 0.056 18.414 1.00 87.69 88 ARG A O 1
ATOM 747 N N . THR A 1 89 ? -14.025 -0.352 16.219 1.00 90.38 89 THR A N 1
ATOM 748 C CA . THR A 1 89 ? -15.320 -1.051 16.326 1.00 90.38 89 THR A CA 1
ATOM 749 C C . THR A 1 89 ? -15.184 -2.379 17.079 1.00 90.38 89 THR A C 1
ATOM 751 O O . THR A 1 89 ? -16.000 -2.693 17.946 1.00 90.38 89 THR A O 1
ATOM 754 N N . TRP A 1 90 ? -14.137 -3.157 16.791 1.00 92.62 90 TRP A N 1
ATOM 755 C CA . TRP A 1 90 ? -13.833 -4.398 17.506 1.00 92.62 90 TRP A CA 1
ATOM 756 C C . TRP A 1 90 ? -13.514 -4.134 18.987 1.00 92.62 90 TRP A C 1
ATOM 758 O O . TRP A 1 90 ? -14.058 -4.811 19.857 1.00 92.62 90 TRP A O 1
ATOM 768 N N . GLU A 1 91 ? -12.723 -3.106 19.300 1.00 90.44 91 GLU A N 1
ATOM 769 C CA . GLU A 1 91 ? -12.406 -2.708 20.678 1.00 90.44 91 GLU A CA 1
ATOM 770 C C . GLU A 1 91 ? -13.659 -2.326 21.472 1.00 90.44 91 GLU A C 1
ATOM 772 O O . GLU A 1 91 ? -13.822 -2.772 22.609 1.00 90.44 91 GLU A O 1
ATOM 777 N N . GLN A 1 92 ? -14.573 -1.560 20.867 1.00 86.69 92 GLN A N 1
ATOM 778 C CA . GLN A 1 92 ? -15.860 -1.211 21.476 1.00 86.69 92 GLN A CA 1
ATOM 779 C C . GLN A 1 92 ? -16.696 -2.458 21.793 1.00 86.69 92 GLN A C 1
ATOM 781 O O . GLN A 1 92 ? -17.155 -2.604 22.925 1.00 86.69 92 GLN A O 1
ATOM 786 N N . ARG A 1 93 ? -16.831 -3.390 20.836 1.00 90.69 93 ARG A N 1
ATOM 787 C CA . ARG A 1 93 ? -17.564 -4.660 21.023 1.00 90.69 93 ARG A CA 1
ATOM 788 C C . ARG A 1 93 ? -16.975 -5.535 22.137 1.00 90.69 93 ARG A C 1
ATOM 790 O O . ARG A 1 93 ? -17.724 -6.213 22.828 1.00 90.69 93 ARG A O 1
ATOM 797 N N . ASN A 1 94 ? -15.659 -5.486 22.346 1.00 88.50 94 ASN A N 1
ATOM 798 C CA . ASN A 1 94 ? -14.956 -6.242 23.390 1.00 88.50 94 ASN A CA 1
ATOM 799 C C . ASN A 1 94 ? -14.830 -5.483 24.733 1.00 88.50 94 ASN A C 1
ATOM 801 O O . ASN A 1 94 ? -14.116 -5.926 25.637 1.00 88.50 94 ASN A O 1
ATOM 805 N N . GLY A 1 95 ? -15.472 -4.317 24.890 1.00 86.19 95 GLY A N 1
ATOM 806 C CA . GLY A 1 95 ? -15.378 -3.517 26.119 1.00 86.19 95 GLY A CA 1
ATOM 807 C C . GLY A 1 95 ? -13.958 -3.002 26.415 1.00 86.19 95 GLY A C 1
ATOM 808 O O . GLY A 1 95 ? -13.578 -2.803 27.577 1.00 86.19 95 GLY A O 1
ATOM 809 N N . ILE A 1 96 ? -13.139 -2.810 25.377 1.00 83.88 96 ILE A N 1
ATOM 810 C CA . ILE A 1 96 ? -11.785 -2.255 25.465 1.00 83.88 96 ILE A CA 1
ATOM 811 C C . ILE A 1 96 ? -11.891 -0.735 25.312 1.00 83.88 96 ILE A C 1
ATOM 813 O O . ILE A 1 96 ? -11.749 -0.169 24.232 1.00 83.88 96 ILE A O 1
ATOM 817 N N . THR A 1 97 ? -12.174 -0.051 26.419 1.00 82.62 97 THR A N 1
ATOM 818 C CA . THR A 1 97 ? -12.326 1.411 26.434 1.00 82.62 97 THR A CA 1
ATOM 819 C C . THR A 1 97 ? -10.988 2.133 26.614 1.00 82.62 97 THR A C 1
ATOM 821 O O . THR A 1 97 ? -10.034 1.592 27.180 1.00 82.62 97 THR A O 1
ATOM 824 N N . SER A 1 98 ? -10.929 3.406 26.207 1.00 76.19 98 SER A N 1
ATOM 825 C CA . SER A 1 98 ? -9.737 4.250 26.398 1.00 76.19 98 SER A CA 1
ATOM 826 C C . SER A 1 98 ? -9.331 4.367 27.881 1.00 76.19 98 SER A C 1
ATOM 828 O O . SER A 1 98 ? -8.151 4.260 28.212 1.00 76.19 98 SER A O 1
ATOM 830 N N . LYS A 1 99 ? -10.309 4.439 28.804 1.00 76.88 99 LYS A N 1
ATOM 831 C CA . LYS A 1 99 ? -10.065 4.377 30.261 1.00 76.88 99 LYS A CA 1
ATOM 832 C C . LYS A 1 99 ? -9.379 3.067 30.681 1.00 76.88 99 LYS A C 1
ATOM 834 O O . LYS A 1 99 ? -8.413 3.099 31.436 1.00 76.88 99 LYS A O 1
ATOM 839 N N . ARG A 1 100 ? -9.831 1.918 30.160 1.00 74.38 100 ARG A N 1
ATOM 840 C CA . ARG A 1 100 ? -9.251 0.595 30.464 1.00 74.38 100 ARG A CA 1
ATOM 841 C C . ARG A 1 100 ? -7.807 0.475 29.960 1.00 74.38 100 ARG A C 1
ATOM 843 O O . ARG A 1 100 ? -6.961 -0.058 30.675 1.00 74.38 100 ARG A O 1
ATOM 850 N N . LYS A 1 101 ? -7.512 1.027 28.775 1.00 79.50 101 LYS A N 1
ATOM 851 C CA . LYS A 1 101 ? -6.147 1.129 28.225 1.00 79.50 101 LYS A CA 1
ATOM 852 C C . LYS A 1 101 ? -5.241 2.025 29.077 1.00 79.50 101 LYS A C 1
ATOM 854 O O . LYS A 1 101 ? -4.133 1.609 29.406 1.00 79.50 101 LYS A O 1
ATOM 859 N N . CYS A 1 102 ? -5.718 3.211 29.462 1.00 77.19 102 CYS A N 1
ATOM 860 C CA . CYS A 1 102 ? -4.966 4.154 30.292 1.00 77.19 102 CYS A CA 1
ATOM 861 C C . CYS A 1 102 ? -4.603 3.538 31.655 1.00 77.19 102 CYS A C 1
ATOM 863 O O . CYS A 1 102 ? -3.423 3.451 31.996 1.00 77.19 102 CYS A O 1
ATOM 865 N N . ASN A 1 103 ? -5.588 2.973 32.366 1.00 78.12 103 ASN A N 1
ATOM 866 C CA . ASN A 1 103 ? -5.362 2.303 33.651 1.00 78.12 103 ASN A CA 1
ATOM 867 C C . ASN A 1 103 ? -4.367 1.135 33.533 1.00 78.12 103 ASN A C 1
ATOM 869 O O . ASN A 1 103 ? -3.527 0.955 34.413 1.00 78.12 103 ASN A O 1
ATOM 873 N N . TYR A 1 104 ? -4.416 0.347 32.450 1.00 77.25 104 TYR A N 1
ATOM 874 C CA . TYR A 1 104 ? -3.438 -0.723 32.221 1.00 77.25 104 TYR A CA 1
ATOM 875 C C . TYR A 1 104 ? -2.009 -0.178 32.069 1.00 77.25 104 TYR A C 1
ATOM 877 O O . TYR A 1 104 ? -1.085 -0.701 32.694 1.00 77.25 104 TYR A O 1
ATOM 885 N N . GLN A 1 105 ? -1.816 0.883 31.278 1.00 76.19 105 GLN A N 1
ATOM 886 C CA . GLN A 1 105 ? -0.501 1.506 31.094 1.00 76.19 105 GLN A CA 1
ATOM 887 C C . GLN A 1 105 ? 0.024 2.115 32.400 1.00 76.19 105 GLN A C 1
ATOM 889 O O . GLN A 1 105 ? 1.164 1.847 32.778 1.00 76.19 105 GLN A O 1
ATOM 894 N N . GLN A 1 106 ? -0.818 2.852 33.129 1.00 75.50 106 GLN A N 1
ATOM 895 C CA . GLN A 1 106 ? -0.464 3.462 34.411 1.00 75.50 106 GLN A CA 1
ATOM 896 C C . GLN A 1 106 ? -0.049 2.398 35.440 1.00 75.50 106 GLN A C 1
ATOM 898 O O . GLN A 1 106 ? 1.037 2.481 36.014 1.00 75.50 106 GLN A O 1
ATOM 903 N N . ASN A 1 107 ? -0.836 1.327 35.585 1.00 72.69 107 ASN A N 1
ATOM 904 C CA . ASN A 1 107 ? -0.519 0.212 36.483 1.00 72.69 107 ASN A CA 1
ATOM 905 C C . ASN A 1 107 ? 0.748 -0.556 36.061 1.00 72.69 107 ASN A C 1
ATOM 907 O O . ASN A 1 107 ? 1.490 -1.042 36.917 1.00 72.69 107 ASN A O 1
ATOM 911 N N . ARG A 1 108 ? 1.041 -0.649 34.755 1.00 76.94 108 ARG A N 1
ATOM 912 C CA . ARG A 1 108 ? 2.283 -1.254 34.245 1.00 76.94 108 ARG A CA 1
ATOM 913 C C . ARG A 1 108 ? 3.511 -0.403 34.586 1.00 76.94 108 ARG A C 1
ATOM 915 O O . ARG A 1 108 ? 4.536 -0.968 34.963 1.00 76.94 108 ARG A O 1
ATOM 922 N N . SER A 1 109 ? 3.411 0.923 34.495 1.00 72.38 109 SER A N 1
ATOM 923 C CA . SER A 1 109 ? 4.485 1.842 34.895 1.00 72.38 109 SER A CA 1
ATOM 924 C C . SER A 1 109 ? 4.728 1.811 36.406 1.00 72.38 109 SER A C 1
ATOM 926 O O . SER A 1 109 ? 5.872 1.667 36.829 1.00 72.38 109 SER A O 1
ATOM 928 N N . VAL A 1 110 ? 3.669 1.825 37.225 1.00 70.75 110 VAL A N 1
ATOM 929 C CA . VAL A 1 110 ? 3.785 1.697 38.692 1.00 70.75 110 VAL A CA 1
ATOM 930 C C . VAL A 1 110 ? 4.476 0.384 39.086 1.00 70.75 110 VAL A C 1
ATOM 932 O O . VAL A 1 110 ? 5.410 0.408 39.885 1.00 70.75 110 VAL A O 1
ATOM 935 N N . LYS A 1 111 ? 4.112 -0.753 38.469 1.00 67.19 111 LYS A N 1
ATOM 936 C CA . LYS A 1 111 ? 4.795 -2.039 38.711 1.00 67.19 111 LYS A CA 1
ATOM 937 C C . LYS A 1 111 ? 6.282 -2.025 38.335 1.00 67.19 111 LYS A 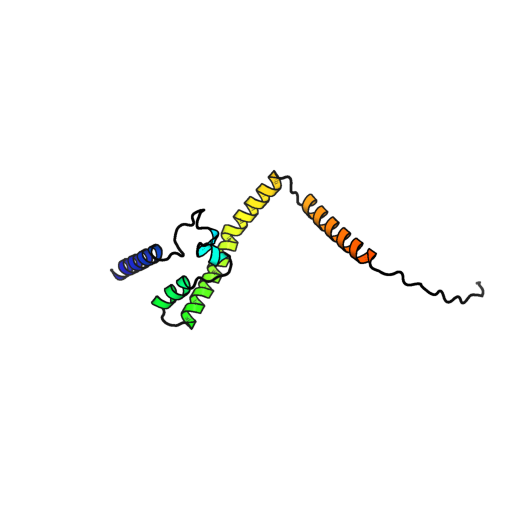C 1
ATOM 939 O O . LYS A 1 111 ? 7.079 -2.630 39.047 1.00 67.19 111 LYS A O 1
ATOM 944 N N . LYS A 1 112 ? 6.675 -1.336 37.254 1.00 66.31 112 LYS A N 1
ATOM 945 C CA . LYS A 1 112 ? 8.098 -1.169 36.899 1.00 66.31 112 LYS A CA 1
ATOM 946 C C . LYS A 1 112 ? 8.859 -0.380 37.965 1.00 66.31 112 LYS A C 1
ATOM 948 O O . LYS A 1 112 ? 9.930 -0.816 38.376 1.00 66.31 112 LYS A O 1
ATOM 953 N N . HIS A 1 113 ? 8.298 0.737 38.433 1.00 59.91 113 HIS A N 1
ATOM 954 C CA . HIS A 1 113 ? 8.935 1.545 39.474 1.00 59.91 113 HIS A CA 1
ATOM 955 C C . HIS A 1 113 ? 9.091 0.767 40.787 1.00 59.91 113 HIS A C 1
ATOM 957 O O . HIS A 1 113 ? 10.182 0.780 41.354 1.00 59.91 113 HIS A O 1
ATOM 963 N N . GLN A 1 114 ? 8.071 0.008 41.204 1.00 59.66 114 GLN A N 1
ATOM 964 C CA . GLN A 1 114 ? 8.148 -0.833 42.405 1.00 59.66 114 GLN A CA 1
ATOM 965 C C . GLN A 1 114 ? 9.265 -1.890 42.321 1.00 59.66 114 GLN A C 1
ATOM 967 O O . GLN A 1 114 ? 10.042 -2.008 43.268 1.00 59.66 114 GLN A O 1
ATOM 972 N N . LEU A 1 115 ? 9.417 -2.581 41.178 1.00 58.22 115 LEU A N 1
ATOM 973 C CA . LEU A 1 115 ? 10.529 -3.523 40.964 1.00 58.22 115 LEU A CA 1
ATOM 974 C C . LEU A 1 115 ? 11.906 -2.842 41.025 1.00 58.22 115 LEU A C 1
ATOM 976 O O . LEU A 1 115 ? 12.852 -3.422 41.555 1.00 58.22 115 LEU A O 1
ATOM 980 N N . SER A 1 116 ? 12.032 -1.619 40.496 1.00 58.31 116 SER A N 1
ATOM 981 C CA . SER A 1 116 ? 13.298 -0.877 40.565 1.00 58.31 116 SER A CA 1
ATOM 982 C C . SER A 1 116 ? 13.630 -0.391 41.980 1.00 58.31 116 SER A C 1
ATOM 984 O O . SER A 1 116 ? 14.788 -0.452 42.378 1.00 58.31 116 SER A O 1
ATOM 986 N N . SER A 1 117 ? 12.633 0.020 42.775 1.00 5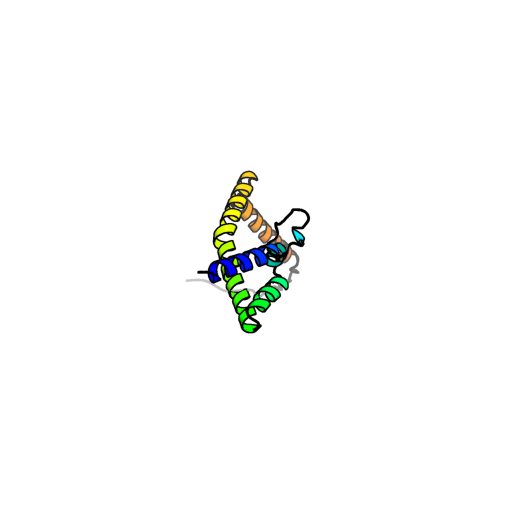7.22 117 SER A N 1
ATOM 987 C CA . SER A 1 117 ? 12.855 0.461 44.160 1.00 57.22 117 SER A CA 1
ATOM 988 C C . SER A 1 117 ? 13.204 -0.678 45.121 1.00 57.22 117 SER A C 1
ATOM 990 O O . SER A 1 117 ? 13.893 -0.438 46.107 1.00 57.22 117 SER A O 1
ATOM 992 N N . SER A 1 118 ? 12.785 -1.918 44.839 1.00 56.22 118 SER A N 1
ATOM 993 C CA . SER A 1 118 ? 13.103 -3.082 45.681 1.00 56.22 118 SER A CA 1
ATOM 994 C C . SER A 1 118 ? 14.552 -3.583 45.573 1.00 56.22 118 SER A C 1
ATOM 996 O O . SER A 1 118 ? 14.937 -4.447 46.354 1.00 56.22 118 SER A O 1
ATOM 998 N N . LEU A 1 119 ? 15.360 -3.066 44.637 1.00 53.78 119 LEU A N 1
ATOM 999 C CA . LEU A 1 119 ? 16.788 -3.411 44.517 1.00 53.78 119 LEU A CA 1
ATOM 1000 C C . LEU A 1 119 ? 17.735 -2.380 45.158 1.00 53.78 119 LEU A C 1
ATOM 1002 O O . LEU A 1 119 ? 18.944 -2.615 45.214 1.00 53.78 119 LEU A O 1
ATOM 1006 N N . THR A 1 120 ? 17.227 -1.252 45.662 1.00 51.53 120 THR A N 1
ATOM 1007 C CA . THR A 1 120 ? 18.079 -0.208 46.243 1.00 51.53 120 THR A CA 1
ATOM 1008 C C . THR A 1 120 ? 18.470 -0.564 47.678 1.00 51.53 120 THR A C 1
ATOM 1010 O O . THR A 1 120 ? 17.734 -0.317 48.631 1.00 51.53 120 THR A O 1
ATOM 1013 N N . ARG A 1 121 ? 19.662 -1.156 47.814 1.00 54.28 121 ARG A N 1
ATOM 1014 C CA . ARG A 1 121 ? 20.359 -1.454 49.078 1.00 54.28 121 ARG A CA 1
ATOM 1015 C C . ARG A 1 121 ? 20.260 -0.272 50.066 1.00 54.28 121 ARG A C 1
ATOM 1017 O O . ARG A 1 121 ? 20.586 0.847 49.666 1.00 54.28 121 ARG A O 1
ATOM 1024 N N . PRO A 1 122 ? 19.877 -0.486 51.341 1.00 45.38 122 PRO A N 1
ATOM 1025 C CA . PRO A 1 122 ? 19.782 0.603 52.308 1.00 45.38 122 PRO A CA 1
ATOM 1026 C C . PRO A 1 122 ? 21.174 1.179 52.591 1.00 45.38 122 PRO A C 1
ATOM 1028 O O . PRO A 1 122 ? 22.062 0.473 53.071 1.00 45.38 122 PRO A O 1
ATOM 1031 N N . SER A 1 123 ? 21.361 2.462 52.282 1.00 49.19 123 SER A N 1
ATOM 1032 C CA . SER A 1 123 ? 22.560 3.205 52.669 1.00 49.19 123 SER A CA 1
ATOM 1033 C C . SER A 1 123 ? 22.376 3.731 54.089 1.00 49.19 123 SER A C 1
ATOM 1035 O O . SER A 1 123 ? 21.423 4.461 54.364 1.00 49.19 123 SER A O 1
ATOM 1037 N N . ILE A 1 124 ? 23.266 3.337 54.998 1.00 47.75 124 ILE A N 1
ATOM 1038 C CA . ILE A 1 124 ? 23.235 3.769 56.397 1.00 47.75 124 ILE A CA 1
ATOM 1039 C C . ILE A 1 124 ? 23.731 5.216 56.453 1.00 47.75 124 ILE A C 1
ATOM 1041 O O . ILE A 1 124 ? 24.916 5.477 56.254 1.00 47.75 124 ILE A O 1
ATOM 1045 N N . ALA A 1 125 ? 22.827 6.158 56.724 1.00 46.00 125 ALA A N 1
ATOM 1046 C CA . ALA A 1 125 ? 23.197 7.543 56.978 1.00 46.00 125 ALA A CA 1
ATOM 1047 C C . ALA A 1 125 ? 23.872 7.652 58.355 1.00 46.00 125 ALA A C 1
ATOM 1049 O O . ALA A 1 125 ? 23.248 7.408 59.388 1.00 46.00 125 ALA A O 1
ATOM 1050 N N . ILE A 1 126 ? 25.156 8.014 58.367 1.00 42.91 126 ILE A N 1
ATOM 1051 C CA . ILE A 1 126 ? 25.880 8.343 59.597 1.00 42.91 126 ILE A CA 1
ATOM 1052 C C . ILE A 1 126 ? 25.489 9.768 59.992 1.00 42.91 126 ILE A C 1
ATOM 1054 O O . ILE A 1 126 ? 25.917 10.733 59.362 1.00 42.91 126 ILE A O 1
ATOM 1058 N N . ASN A 1 127 ? 24.681 9.903 61.044 1.00 42.41 127 ASN A N 1
ATOM 1059 C CA . ASN A 1 127 ? 24.369 11.201 61.633 1.00 42.41 127 ASN A CA 1
ATOM 1060 C C . ASN A 1 127 ? 25.585 11.719 62.417 1.00 42.41 127 ASN A C 1
ATOM 1062 O O . ASN A 1 127 ? 25.802 11.313 63.560 1.00 42.41 127 ASN A O 1
ATOM 1066 N N . THR A 1 128 ? 26.357 12.645 61.846 1.00 44.19 128 THR A N 1
ATOM 1067 C CA . THR A 1 128 ? 27.296 13.459 62.632 1.00 44.19 128 THR A CA 1
ATOM 1068 C C . THR A 1 128 ? 26.524 14.462 63.480 1.00 44.19 128 THR A C 1
ATOM 1070 O O . THR A 1 128 ? 26.030 15.476 62.992 1.00 44.19 128 THR A O 1
ATOM 1073 N N . LEU A 1 129 ? 26.421 14.136 64.765 1.00 42.50 129 LEU A N 1
ATOM 1074 C CA . LEU A 1 129 ? 25.876 14.971 65.825 1.00 42.50 129 LEU A CA 1
ATOM 1075 C C . LEU A 1 129 ? 26.830 16.136 66.147 1.00 42.50 129 LEU A C 1
ATOM 1077 O O . LEU A 1 129 ? 27.960 15.902 66.568 1.00 42.50 129 LEU A O 1
ATOM 1081 N N . SER A 1 130 ? 26.347 17.375 66.048 1.00 38.53 130 SER A N 1
ATOM 1082 C CA . SER A 1 130 ? 26.970 18.543 66.686 1.00 38.53 130 SER A CA 1
ATOM 1083 C C . SER A 1 130 ? 25.893 19.526 67.163 1.00 38.53 130 SER A C 1
ATOM 1085 O O . SER A 1 130 ? 25.409 20.368 66.409 1.00 38.53 130 SER A O 1
ATOM 1087 N N . SER A 1 131 ? 25.495 19.357 68.422 1.00 38.34 131 SER A N 1
ATOM 1088 C CA . SER A 1 131 ? 24.638 20.258 69.213 1.00 38.34 131 SER A CA 1
ATOM 1089 C C . SER A 1 131 ? 25.486 21.392 69.850 1.00 38.34 131 SER A C 1
ATOM 1091 O O . SER A 1 131 ? 26.708 21.346 69.719 1.00 38.34 131 SER A O 1
ATOM 1093 N N . PRO A 1 132 ? 24.934 22.277 70.710 1.00 51.38 132 PRO A N 1
ATOM 1094 C CA . PRO A 1 132 ? 23.820 23.223 70.518 1.00 51.38 132 PRO A CA 1
ATOM 1095 C C . PRO A 1 132 ? 24.203 24.657 71.014 1.00 51.38 132 PRO A C 1
ATOM 1097 O O . PRO A 1 132 ? 25.384 24.934 71.190 1.00 51.38 132 PRO A O 1
ATOM 1100 N N . GLN A 1 133 ? 23.200 25.500 71.339 1.00 40.72 133 GLN A N 1
ATOM 1101 C CA . GLN A 1 133 ? 23.273 26.819 72.030 1.00 40.72 133 GLN A CA 1
ATOM 1102 C C . GLN A 1 133 ? 23.725 28.021 71.165 1.00 40.72 133 GLN A C 1
ATOM 1104 O O . GLN A 1 133 ? 24.518 27.835 70.251 1.00 40.72 133 GLN A O 1
ATOM 1109 N N . ASP A 1 134 ? 23.314 29.289 71.356 1.00 38.16 134 ASP A N 1
ATOM 1110 C CA . ASP A 1 134 ? 22.246 29.993 72.127 1.00 38.16 134 ASP A CA 1
ATOM 1111 C C . ASP A 1 134 ? 22.145 31.446 71.543 1.00 38.16 134 ASP A C 1
ATOM 1113 O O . ASP A 1 134 ? 23.009 31.812 70.748 1.00 38.16 134 ASP A O 1
ATOM 1117 N N . SER A 1 135 ? 21.212 32.376 71.821 1.00 43.59 135 SER A N 1
ATOM 1118 C CA . SER A 1 135 ? 19.946 32.463 72.593 1.00 43.59 135 SER A CA 1
ATOM 1119 C C . SER A 1 135 ? 19.064 33.603 71.972 1.00 43.59 135 SER A C 1
ATOM 1121 O O . SER A 1 135 ? 19.512 34.212 70.996 1.00 43.59 135 SER A O 1
ATOM 1123 N N . PRO A 1 136 ? 17.829 33.916 72.443 1.00 46.53 136 PRO A N 1
ATOM 1124 C CA . PRO A 1 136 ? 16.878 34.794 71.728 1.00 46.53 136 PRO A CA 1
ATOM 1125 C C . PRO A 1 136 ? 16.706 36.238 72.276 1.00 46.53 136 PRO A C 1
ATOM 1127 O O . PRO A 1 136 ? 17.227 36.584 73.331 1.00 46.53 136 PRO A O 1
ATOM 1130 N N . GLN A 1 137 ? 15.826 37.000 71.595 1.00 44.09 137 GLN A N 1
ATOM 1131 C CA . GLN A 1 137 ? 15.248 38.327 71.927 1.00 44.09 137 GLN A CA 1
ATOM 1132 C C . GLN A 1 137 ? 16.163 39.552 71.671 1.00 44.09 137 GLN A C 1
ATOM 1134 O O . GLN A 1 137 ? 17.369 39.476 71.870 1.00 44.09 137 GLN A O 1
ATOM 1139 N N . ALA A 1 138 ? 15.657 40.707 71.208 1.00 44.50 138 ALA A N 1
ATOM 1140 C CA . ALA A 1 138 ? 14.271 41.144 70.949 1.00 44.50 138 ALA A CA 1
ATOM 1141 C C . ALA A 1 138 ? 14.151 41.922 69.622 1.00 44.50 138 ALA A C 1
ATOM 1143 O O . ALA A 1 138 ? 15.187 42.449 69.163 1.00 44.50 138 ALA A O 1
#

Organism: Rhizophagus irregularis (strain DAOM 181602 / DAOM 197198 / MUCL 43194) (NCBI:txid747089)

Foldseek 3Di:
DPVVVVVVVVVVVVCVPDQQNDDDDPVCPCVRVVNVVVVPDPPVSQLVVLCVVVVDNVVSVVVVVVVSVVVVVCCVVPVVVVVVVVVVVVCVVVVNDPVNVVVVVVVVVVVVVVVVVVPDDDDDDDDPDDDDDDDDDD

Sequence (138 aa):
MDNSLHSSLLVKSAIEHFNLLSPILENNSHTHPVYLFIHQLIPQDLYNLIRSFIFNDKVTCKIIWDFLLSFHEQIYQQIWPKYCSLLRTWEQRNGITSKRKCNYQQNRSVKKHQLSSSLTRPSIAINTLSSPQDSPQA

pLDDT: mean 72.45, std 14.48, range [38.16, 92.62]

Radius of gyration: 32.01 Å; chains: 1; bounding box: 45×63×107 Å